Protein AF-A0A1B6JLY7-F1 (afdb_monomer_lite)

Organism: NCBI:txid320908

Structure (mmCIF, N/CA/C/O backbone):
data_AF-A0A1B6JLY7-F1
#
_entry.id   AF-A0A1B6JLY7-F1
#
loop_
_atom_site.group_PDB
_atom_site.id
_atom_site.type_symbol
_atom_site.label_atom_id
_atom_site.label_alt_id
_atom_site.label_comp_id
_atom_site.label_asym_id
_atom_site.label_entity_id
_atom_site.label_seq_id
_atom_site.pdbx_PDB_ins_code
_atom_site.Cartn_x
_atom_site.Cartn_y
_atom_site.Cartn_z
_atom_site.occupancy
_atom_site.B_iso_or_equiv
_atom_site.auth_seq_id
_atom_site.auth_comp_id
_atom_site.auth_asym_id
_atom_site.auth_atom_id
_atom_site.pdbx_PDB_model_num
ATOM 1 N N . ARG A 1 1 ? 7.807 -7.601 -2.272 1.00 52.88 1 ARG A N 1
ATOM 2 C CA . ARG A 1 1 ? 6.478 -7.754 -1.638 1.00 52.88 1 ARG A CA 1
ATOM 3 C C . ARG A 1 1 ? 6.526 -7.001 -0.328 1.00 52.88 1 ARG A C 1
ATOM 5 O O . ARG A 1 1 ? 7.105 -7.507 0.627 1.00 52.88 1 ARG A O 1
ATOM 12 N N . GLU A 1 2 ? 6.032 -5.774 -0.329 1.00 59.47 2 GLU A N 1
ATOM 13 C CA . GLU A 1 2 ? 5.896 -5.014 0.905 1.00 59.47 2 GLU A CA 1
ATOM 14 C C . GLU A 1 2 ? 4.669 -5.547 1.653 1.00 59.47 2 GLU A C 1
ATOM 16 O O . GLU A 1 2 ? 3.636 -5.837 1.045 1.00 59.47 2 GLU A O 1
ATOM 21 N N . GLN A 1 3 ? 4.827 -5.814 2.947 1.00 65.62 3 GLN A N 1
ATOM 22 C CA . GLN A 1 3 ? 3.734 -6.268 3.799 1.00 65.62 3 GLN A CA 1
ATOM 23 C C . GLN A 1 3 ? 3.285 -5.079 4.625 1.00 65.62 3 GLN A C 1
ATOM 25 O O . GLN A 1 3 ? 4.053 -4.591 5.452 1.00 65.62 3 GLN A O 1
ATOM 30 N N . HIS A 1 4 ? 2.043 -4.652 4.435 1.00 74.38 4 HIS A N 1
ATOM 31 C CA . HIS A 1 4 ? 1.462 -3.610 5.264 1.00 74.38 4 HIS A CA 1
ATOM 32 C C . HIS A 1 4 ? 0.568 -4.245 6.318 1.00 74.38 4 HIS A C 1
ATOM 34 O O . HIS A 1 4 ? -0.303 -5.072 6.021 1.00 74.38 4 HIS A O 1
ATOM 40 N N . LYS A 1 5 ? 0.786 -3.859 7.577 1.00 84.38 5 LYS A N 1
ATOM 41 C CA . LYS A 1 5 ? -0.117 -4.242 8.663 1.00 84.38 5 LYS A CA 1
ATOM 42 C C . LYS A 1 5 ? -1.294 -3.286 8.655 1.00 84.38 5 LYS A C 1
ATOM 44 O O . LYS A 1 5 ? -1.144 -2.106 8.981 1.00 84.38 5 LYS A O 1
ATOM 49 N N . LEU A 1 6 ? -2.471 -3.807 8.336 1.00 90.75 6 LEU A N 1
ATOM 50 C CA . LEU A 1 6 ? -3.701 -3.032 8.340 1.00 90.75 6 LEU A CA 1
ATOM 51 C C . LEU A 1 6 ? -4.662 -3.542 9.407 1.00 90.75 6 LEU A C 1
ATOM 53 O O . LEU A 1 6 ? -4.670 -4.721 9.762 1.00 90.75 6 LEU A O 1
ATOM 57 N N . VAL A 1 7 ? -5.462 -2.633 9.945 1.00 93.44 7 VAL A N 1
ATOM 58 C CA . VAL A 1 7 ? -6.618 -2.981 10.769 1.00 93.44 7 VAL A CA 1
ATOM 59 C C . VAL A 1 7 ? -7.867 -2.531 10.029 1.00 93.44 7 VAL A C 1
ATOM 61 O O . VAL A 1 7 ? -7.956 -1.370 9.643 1.00 93.44 7 VAL A O 1
ATOM 64 N N . GLU A 1 8 ? -8.815 -3.433 9.819 1.00 94.69 8 GLU A N 1
ATOM 65 C CA . GLU A 1 8 ? -10.061 -3.173 9.098 1.00 94.69 8 GLU A CA 1
ATOM 66 C C . GLU A 1 8 ? -11.252 -3.655 9.926 1.00 94.69 8 GLU A C 1
ATOM 68 O O . GLU A 1 8 ? -11.221 -4.747 10.491 1.00 94.69 8 GLU A O 1
ATOM 73 N N . GLY A 1 9 ? -12.304 -2.842 10.011 1.00 95.31 9 GLY A N 1
ATOM 74 C CA . GLY A 1 9 ? -13.485 -3.194 10.792 1.00 95.31 9 GLY A CA 1
ATOM 75 C C . GLY A 1 9 ? -14.565 -2.120 10.794 1.00 95.31 9 GLY A C 1
ATOM 76 O O . GLY A 1 9 ? -14.311 -0.956 10.483 1.00 95.31 9 GLY A O 1
ATOM 77 N N . GLU A 1 10 ? -15.771 -2.528 11.178 1.00 95.62 10 GLU A N 1
ATOM 78 C CA . GLU A 1 10 ? -16.870 -1.637 11.545 1.00 95.62 10 GLU A CA 1
ATOM 79 C C . GLU A 1 10 ? -16.625 -1.063 12.943 1.00 95.62 10 GLU A C 1
ATOM 81 O O . GLU A 1 10 ? -16.330 -1.796 13.890 1.00 95.62 10 GLU A O 1
ATOM 86 N N . VAL A 1 11 ? -16.772 0.248 13.087 1.00 96.56 11 VAL A N 1
ATOM 87 C CA . VAL A 1 11 ? -16.592 0.960 14.349 1.00 96.56 11 VAL A CA 1
ATOM 88 C C . VAL A 1 11 ? -17.790 0.731 15.261 1.00 96.56 11 VAL A C 1
ATOM 90 O O . VAL A 1 11 ? -18.913 1.095 14.928 1.00 96.56 11 VAL A O 1
ATOM 93 N N . LEU A 1 12 ? -17.545 0.176 16.447 1.00 95.25 12 LEU A N 1
ATOM 94 C CA . LEU A 1 12 ? -18.568 0.006 17.483 1.00 95.25 12 LEU A CA 1
ATOM 95 C C . LEU A 1 12 ? -18.497 1.075 18.568 1.00 95.25 12 LEU A C 1
ATOM 97 O O . LEU A 1 12 ? -19.519 1.452 19.130 1.00 95.25 12 LEU A O 1
ATOM 101 N N . GLU A 1 13 ? -17.290 1.521 18.905 1.00 96.00 13 GLU A N 1
ATOM 102 C CA . GLU A 1 13 ? -17.068 2.480 19.982 1.00 96.00 13 GLU A CA 1
ATOM 103 C C . GLU A 1 13 ? -15.750 3.218 19.762 1.00 96.00 13 GLU A C 1
ATOM 105 O O . GLU A 1 13 ? -14.735 2.602 19.420 1.00 96.00 13 GLU A O 1
ATOM 110 N N . ILE A 1 14 ? -15.759 4.530 20.005 1.00 95.31 14 ILE A N 1
ATOM 111 C CA . ILE A 1 14 ? -14.573 5.382 19.941 1.00 95.31 14 ILE A CA 1
ATOM 112 C C . ILE A 1 14 ? -14.425 6.112 21.276 1.00 95.31 14 ILE A C 1
ATOM 114 O O . ILE A 1 14 ? -15.299 6.872 21.683 1.00 95.31 14 ILE A O 1
ATOM 118 N N . THR A 1 15 ? -13.288 5.928 21.938 1.00 94.69 15 THR A N 1
ATOM 119 C CA . THR A 1 15 ? -12.897 6.678 23.141 1.00 94.69 15 THR A CA 1
ATOM 120 C C . THR A 1 15 ? -11.586 7.436 22.873 1.00 94.69 15 THR A C 1
ATOM 122 O O . THR A 1 15 ? -10.984 7.261 21.809 1.00 94.69 15 THR A O 1
ATOM 125 N N . PRO A 1 16 ? -11.102 8.294 23.792 1.00 91.31 16 PRO A N 1
ATOM 126 C CA . PRO A 1 16 ? -9.846 9.022 23.585 1.00 91.31 16 PRO A CA 1
ATOM 127 C C . PRO A 1 16 ? -8.609 8.127 23.415 1.00 91.31 16 PRO A C 1
ATOM 129 O O . PRO A 1 16 ? -7.665 8.529 22.743 1.00 91.31 16 PRO A O 1
ATOM 132 N N . THR A 1 17 ? -8.605 6.932 24.013 1.00 93.81 17 THR A N 1
ATOM 133 C CA . THR A 1 17 ? -7.440 6.026 24.030 1.00 93.81 17 THR A CA 1
ATOM 134 C C . THR A 1 17 ? -7.733 4.630 23.494 1.00 93.81 17 THR A C 1
ATOM 136 O O . THR A 1 17 ? -6.814 3.825 23.352 1.00 93.81 17 THR A O 1
ATOM 139 N N . ARG A 1 18 ? -8.995 4.308 23.194 1.00 95.94 18 ARG A N 1
ATOM 140 C CA . ARG A 1 18 ? -9.406 2.991 22.695 1.00 95.94 18 ARG A CA 1
ATOM 141 C C . ARG A 1 18 ? -10.384 3.097 21.541 1.00 95.94 18 ARG A C 1
ATOM 143 O O . ARG A 1 18 ? -11.279 3.940 21.555 1.00 95.94 18 ARG A O 1
ATOM 150 N N . LEU A 1 19 ? -10.234 2.179 20.600 1.00 96.44 19 LEU A N 1
ATOM 151 C CA . LEU A 1 19 ? -11.111 1.981 19.462 1.00 96.44 19 LEU A CA 1
ATOM 152 C C . LEU A 1 19 ? -11.588 0.533 19.455 1.00 96.44 19 LEU A C 1
ATOM 154 O O . LEU A 1 19 ? -10.778 -0.393 19.486 1.00 96.44 19 LEU A O 1
ATOM 158 N N . THR A 1 20 ? -12.897 0.340 19.385 1.00 96.94 20 THR A N 1
ATOM 159 C CA . THR A 1 20 ? -13.499 -0.987 19.309 1.00 96.94 20 THR A CA 1
ATOM 160 C C . THR A 1 20 ? -14.021 -1.217 17.902 1.00 96.94 20 THR A C 1
ATOM 162 O O . THR A 1 20 ? -14.918 -0.504 17.449 1.00 96.94 20 THR A O 1
ATOM 165 N N . LEU A 1 21 ? -13.474 -2.228 17.231 1.00 96.56 21 LEU A N 1
ATOM 166 C CA . LEU A 1 21 ? -13.859 -2.630 15.883 1.00 96.56 21 LEU A CA 1
ATOM 167 C C . LEU A 1 21 ? -14.511 -4.010 15.887 1.00 96.56 21 LEU A C 1
ATOM 169 O O . LEU A 1 21 ? -14.260 -4.834 16.771 1.00 96.56 21 LEU A O 1
ATOM 173 N N . LYS A 1 22 ? -15.347 -4.258 14.886 1.00 94.62 22 LYS A N 1
ATOM 174 C CA . LYS A 1 22 ? -15.996 -5.543 14.640 1.00 94.62 22 LYS A CA 1
ATOM 175 C C . LYS A 1 22 ? -15.825 -5.941 13.177 1.00 94.62 22 LYS A C 1
ATOM 177 O O . LYS A 1 22 ? -15.966 -5.115 12.277 1.00 94.62 22 LYS A O 1
ATOM 182 N N . THR A 1 23 ? -15.583 -7.218 12.961 1.00 94.25 23 THR A N 1
ATOM 183 C CA . THR A 1 23 ? -15.811 -7.922 11.700 1.00 94.25 23 THR A CA 1
ATOM 184 C C . THR A 1 23 ? -17.025 -8.835 11.865 1.00 94.25 23 THR A C 1
ATOM 186 O O . THR A 1 23 ? -17.613 -8.911 12.946 1.00 94.25 23 THR A O 1
ATOM 189 N N . VAL A 1 24 ? -17.415 -9.544 10.808 1.00 91.38 24 VAL A N 1
ATOM 190 C CA . VAL A 1 24 ? -18.461 -10.578 10.892 1.00 91.38 24 VAL A CA 1
ATOM 191 C C . VAL A 1 24 ? -18.121 -11.637 11.953 1.00 91.38 24 VAL A C 1
ATOM 193 O O . VAL A 1 24 ? -19.008 -12.085 12.676 1.00 91.38 24 VAL A O 1
ATOM 196 N N . ASP A 1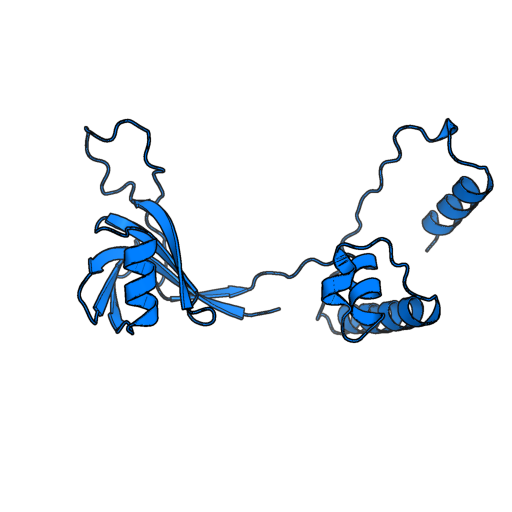 25 ? -16.837 -11.970 12.102 1.00 90.75 25 ASP A N 1
ATOM 197 C CA . ASP A 1 25 ? -16.388 -13.074 12.953 1.00 90.75 25 ASP A CA 1
ATOM 198 C C . ASP A 1 25 ? -15.992 -12.647 14.369 1.00 90.75 25 ASP A C 1
ATOM 200 O O . ASP A 1 25 ? -16.233 -13.378 15.332 1.00 90.75 25 ASP A O 1
ATOM 204 N N . ILE A 1 26 ? -15.349 -11.482 14.520 1.00 93.62 26 ILE A N 1
ATOM 205 C CA . ILE A 1 26 ? -14.730 -11.099 15.790 1.00 93.62 26 ILE A CA 1
ATOM 206 C C . ILE A 1 26 ? -14.858 -9.611 16.104 1.00 93.62 26 ILE A C 1
ATOM 208 O O . ILE A 1 26 ? -14.744 -8.726 15.260 1.00 93.62 26 ILE A O 1
ATOM 212 N N . LYS A 1 27 ? -15.036 -9.332 17.395 1.00 94.31 27 LYS A N 1
ATOM 213 C CA . LYS A 1 27 ? -14.914 -7.997 17.975 1.00 94.31 27 LYS A CA 1
ATOM 214 C C . LYS A 1 27 ? -13.529 -7.837 18.596 1.00 94.31 27 LYS A C 1
ATOM 216 O O . LYS A 1 27 ? -13.103 -8.675 19.388 1.00 94.31 27 LYS A O 1
ATOM 221 N N . SER A 1 28 ? -12.840 -6.749 18.281 1.00 94.62 28 SER A N 1
ATOM 222 C CA . SER A 1 28 ? -11.497 -6.452 18.783 1.00 94.62 28 SER A CA 1
ATOM 223 C C . SER A 1 28 ? -11.420 -5.042 19.361 1.00 94.62 28 SER A C 1
ATOM 225 O O . SER A 1 28 ? -12.012 -4.100 18.839 1.00 94.62 28 SER A O 1
ATOM 227 N N . VAL A 1 29 ? -10.676 -4.899 20.458 1.00 95.75 29 VAL A N 1
ATOM 228 C CA . VAL A 1 29 ? -10.416 -3.612 21.113 1.00 95.75 29 VAL A CA 1
ATOM 229 C C . VAL A 1 29 ? -8.952 -3.257 20.898 1.00 95.75 29 VAL A C 1
ATOM 231 O O . VAL A 1 29 ? -8.066 -4.051 21.207 1.00 95.75 29 VAL A O 1
ATOM 234 N N . PHE A 1 30 ? -8.706 -2.058 20.385 1.00 94.06 30 PHE A N 1
ATOM 235 C CA . PHE A 1 30 ? -7.381 -1.534 20.090 1.00 94.06 30 PHE A CA 1
ATOM 236 C C . PHE A 1 30 ? -7.098 -0.312 20.953 1.00 94.06 30 PHE A C 1
ATOM 238 O O . PHE A 1 30 ? -7.935 0.582 21.064 1.00 94.06 30 PHE A O 1
ATOM 245 N N . GLU A 1 31 ? -5.903 -0.244 21.532 1.00 94.12 31 GLU A N 1
ATOM 246 C CA . GLU A 1 31 ? -5.402 1.000 22.114 1.00 94.12 31 GLU A CA 1
ATOM 247 C C . GLU A 1 31 ? -4.872 1.893 20.990 1.00 94.12 31 GLU A C 1
ATOM 249 O O . GLU A 1 31 ? -4.099 1.447 20.138 1.00 94.12 31 GLU A O 1
ATOM 254 N N . ILE A 1 32 ? -5.326 3.144 20.961 1.00 94.00 32 ILE A N 1
ATOM 255 C CA . ILE A 1 32 ? -4.972 4.113 19.925 1.00 94.00 32 ILE A CA 1
ATOM 256 C C . ILE A 1 32 ? -4.176 5.268 20.528 1.00 94.00 32 ILE A C 1
ATOM 258 O O . ILE A 1 32 ? -4.488 5.782 21.601 1.00 94.00 32 ILE A O 1
ATOM 262 N N . GLY A 1 33 ? -3.127 5.676 19.817 1.00 92.56 33 GLY A N 1
ATOM 263 C CA . GLY A 1 33 ? -2.349 6.864 20.153 1.00 92.56 33 GLY A CA 1
ATOM 264 C C . GLY A 1 33 ? -2.964 8.144 19.585 1.00 92.56 33 GLY A C 1
ATOM 265 O O . GLY A 1 33 ? -3.864 8.109 18.744 1.00 92.56 33 GLY A O 1
ATOM 266 N N . VAL A 1 34 ? -2.400 9.285 19.987 1.00 93.31 34 VAL A N 1
ATOM 267 C CA . VAL A 1 34 ? -2.850 10.631 19.581 1.00 93.31 34 VAL A CA 1
ATOM 268 C C . VAL A 1 34 ? -2.919 10.794 18.057 1.00 93.31 34 VAL A C 1
ATOM 270 O O . VAL A 1 34 ? -3.869 11.383 17.553 1.00 93.31 34 VAL A O 1
ATOM 273 N N . ARG A 1 35 ? -1.960 10.221 17.316 1.00 92.25 35 ARG A N 1
ATOM 274 C CA . ARG A 1 35 ? -1.920 10.295 15.846 1.00 92.25 35 ARG A CA 1
ATOM 275 C C . ARG A 1 35 ? -3.150 9.654 15.195 1.00 92.25 35 ARG A C 1
ATOM 277 O O . ARG A 1 35 ? -3.821 10.296 14.402 1.00 92.25 35 ARG A O 1
ATOM 284 N N . ILE A 1 36 ? -3.477 8.413 15.566 1.00 94.19 36 ILE A N 1
ATOM 285 C CA . ILE A 1 36 ? -4.660 7.718 15.030 1.00 94.19 36 ILE A CA 1
ATOM 286 C C . ILE A 1 36 ? -5.943 8.432 15.453 1.00 94.19 36 ILE A C 1
ATOM 288 O O . ILE A 1 36 ? -6.870 8.535 14.659 1.00 94.19 36 ILE A O 1
ATOM 292 N N . ARG A 1 37 ? -5.988 8.976 16.676 1.00 95.06 37 ARG A N 1
ATOM 293 C CA . ARG A 1 37 ? -7.133 9.769 17.131 1.00 95.06 37 ARG A CA 1
ATOM 294 C C . ARG A 1 37 ? -7.385 10.982 16.232 1.00 95.06 37 ARG A C 1
ATOM 296 O O . ARG A 1 37 ? -8.509 11.166 15.784 1.00 95.06 37 ARG A O 1
ATOM 303 N N . GLN A 1 38 ? -6.345 11.761 15.943 1.00 94.50 38 GLN A N 1
ATOM 304 C CA . GLN A 1 38 ? -6.447 12.930 15.064 1.00 94.50 38 GLN A CA 1
ATOM 305 C C . GLN A 1 38 ? -6.908 12.553 13.652 1.00 94.50 38 GLN A C 1
ATOM 307 O O . GLN A 1 38 ? -7.696 13.277 13.052 1.00 94.50 38 GLN A O 1
ATOM 312 N N . GLU A 1 39 ? -6.463 11.408 13.138 1.00 96.06 39 GLU A N 1
ATOM 313 C CA . GLU A 1 39 ? -6.888 10.912 11.827 1.00 96.06 39 GLU A CA 1
ATOM 314 C C . GLU A 1 39 ? -8.358 10.472 11.815 1.00 96.06 39 GLU A C 1
ATOM 316 O O . GLU A 1 39 ? -9.075 10.795 10.872 1.00 96.06 39 GLU A O 1
ATOM 321 N N . LEU A 1 40 ? -8.845 9.817 12.876 1.00 95.81 40 LEU A N 1
ATOM 322 C CA . LEU A 1 40 ? -10.273 9.496 13.025 1.00 95.81 40 LEU A CA 1
ATOM 323 C C . LEU A 1 40 ? -11.141 10.765 13.030 1.00 95.81 40 LEU A C 1
ATOM 325 O O . LEU A 1 40 ? -12.201 10.789 12.405 1.00 95.81 40 LEU A O 1
ATOM 329 N N . ASP A 1 41 ? -10.674 11.820 13.703 1.00 94.69 41 ASP A N 1
ATOM 330 C CA . ASP A 1 41 ? -11.350 13.121 13.743 1.00 94.69 41 ASP A CA 1
ATOM 331 C C . ASP A 1 41 ? -11.339 13.811 12.371 1.00 94.69 41 ASP A C 1
ATOM 333 O O . ASP A 1 41 ? -12.361 14.346 11.932 1.00 94.69 41 ASP A O 1
ATOM 337 N N . ARG A 1 42 ? -10.204 13.761 11.661 1.00 95.00 42 ARG A N 1
ATOM 338 C CA . ARG A 1 42 ? -10.053 14.326 10.311 1.00 95.00 42 ARG A CA 1
ATOM 339 C C . ARG A 1 42 ? -10.999 13.663 9.311 1.00 95.00 42 ARG A C 1
ATOM 341 O O . ARG A 1 42 ? -11.650 14.359 8.537 1.00 95.00 42 ARG A O 1
ATOM 348 N N . GLU A 1 43 ? -11.093 12.337 9.360 1.00 94.62 43 GLU A N 1
ATOM 349 C CA . GLU A 1 43 ? -11.956 11.528 8.489 1.00 94.62 43 GLU A CA 1
ATOM 350 C C . GLU A 1 43 ? -13.435 11.529 8.925 1.00 94.62 43 GLU A C 1
ATOM 352 O O . GLU A 1 43 ? -14.276 10.943 8.241 1.00 94.62 43 GLU A O 1
ATOM 357 N N . ARG A 1 44 ? -13.775 12.193 10.046 1.00 93.69 44 ARG A N 1
ATOM 358 C CA . ARG A 1 44 ? -15.131 12.235 10.629 1.00 93.69 44 ARG A CA 1
ATOM 359 C C . ARG A 1 44 ? -15.729 10.832 10.769 1.00 93.69 44 ARG A C 1
ATOM 361 O O . ARG A 1 44 ? -16.787 10.521 10.210 1.00 93.69 44 ARG A O 1
ATOM 368 N N . VAL A 1 45 ? -14.984 9.971 11.455 1.00 94.69 45 VAL A N 1
ATOM 369 C CA . VAL A 1 45 ? -15.383 8.587 11.716 1.00 94.69 45 VAL A CA 1
ATOM 370 C C . VAL A 1 45 ? -16.370 8.541 12.873 1.00 94.69 45 VAL A C 1
ATOM 372 O O . VAL A 1 45 ? -16.061 8.993 13.975 1.00 94.69 45 VAL A O 1
ATOM 375 N N . ASP A 1 46 ? -17.518 7.923 12.625 1.00 93.12 46 ASP A N 1
ATOM 376 C CA . ASP A 1 46 ? -18.574 7.687 13.600 1.00 93.12 46 ASP A CA 1
ATOM 377 C C . ASP A 1 46 ? -18.806 6.186 13.823 1.00 93.12 46 ASP A C 1
ATOM 379 O O . ASP A 1 46 ? -18.359 5.320 13.064 1.00 93.12 46 ASP A O 1
ATOM 383 N N . VAL A 1 47 ? -19.544 5.867 14.888 1.00 94.19 47 VAL A N 1
ATOM 384 C CA . VAL A 1 47 ? -20.024 4.503 15.140 1.00 94.19 47 VAL A CA 1
ATOM 385 C C . VAL A 1 47 ? -20.885 4.034 13.961 1.00 94.19 47 VAL A C 1
ATOM 387 O O . VAL A 1 47 ? -21.747 4.764 13.476 1.00 94.19 47 VAL A O 1
ATOM 390 N N . GLY A 1 48 ? -20.642 2.807 13.503 1.00 91.50 48 GLY A N 1
ATOM 391 C CA . GLY A 1 48 ? -21.283 2.207 12.333 1.00 91.50 48 GLY A CA 1
ATOM 392 C C . GLY A 1 48 ? -20.528 2.415 11.017 1.00 91.50 48 GLY A C 1
ATOM 393 O O . GLY A 1 48 ? -20.906 1.818 10.008 1.00 91.50 48 GLY A O 1
ATOM 394 N N . ASP A 1 49 ? -19.456 3.209 10.997 1.00 94.31 49 ASP A N 1
ATOM 395 C CA . ASP A 1 49 ? -18.605 3.344 9.814 1.00 94.31 49 ASP A CA 1
ATOM 396 C C . ASP A 1 49 ? -17.626 2.171 9.694 1.00 94.31 49 ASP A C 1
ATOM 398 O O . ASP A 1 49 ? -17.141 1.641 10.691 1.00 94.31 49 ASP A O 1
ATOM 402 N N . VAL A 1 50 ? -17.302 1.774 8.466 1.00 95.19 50 VAL A N 1
ATOM 403 C CA . VAL A 1 50 ? -16.244 0.801 8.180 1.00 95.19 50 VAL A CA 1
ATOM 404 C C . VAL A 1 50 ? -14.983 1.558 7.792 1.00 95.19 50 VAL A C 1
ATOM 406 O O . VAL A 1 50 ? -14.995 2.398 6.886 1.00 95.19 50 VAL A O 1
ATOM 409 N N . ILE A 1 51 ? -13.885 1.256 8.480 1.00 96.25 51 ILE A N 1
ATOM 410 C CA . ILE A 1 51 ? -12.616 1.968 8.326 1.00 96.25 51 ILE A CA 1
ATOM 411 C C . ILE A 1 51 ? -11.449 1.013 8.088 1.00 96.25 51 ILE A C 1
ATOM 413 O O . ILE A 1 51 ? -11.480 -0.150 8.498 1.00 96.25 51 ILE A O 1
ATOM 417 N N . ARG A 1 52 ? -10.388 1.544 7.474 1.00 94.81 52 ARG A N 1
ATOM 418 C CA . ARG A 1 52 ? -9.056 0.932 7.416 1.00 94.81 52 ARG A CA 1
ATOM 419 C C . ARG A 1 52 ? -8.036 1.813 8.115 1.00 94.81 52 ARG A C 1
ATOM 421 O O . ARG A 1 52 ? -8.025 3.026 7.931 1.00 94.81 52 ARG A O 1
ATOM 428 N N . ILE A 1 53 ? -7.165 1.187 8.894 1.00 94.44 53 ILE A N 1
ATOM 429 C CA . ILE A 1 53 ? -6.059 1.826 9.601 1.00 94.44 53 ILE A CA 1
ATOM 430 C C . ILE A 1 53 ? -4.764 1.212 9.090 1.00 94.44 53 ILE A C 1
ATOM 432 O O . ILE A 1 53 ? -4.505 0.028 9.316 1.00 94.44 53 ILE A O 1
ATOM 436 N N . TYR A 1 54 ? -3.931 2.024 8.450 1.00 90.12 54 TYR A N 1
ATOM 437 C CA . TYR A 1 54 ? -2.605 1.613 8.000 1.00 90.12 54 TYR A CA 1
ATOM 438 C C . TYR A 1 54 ? -1.626 1.821 9.151 1.00 90.12 54 TYR A C 1
ATOM 440 O O . TYR A 1 54 ? -1.237 2.953 9.435 1.00 90.12 54 TYR A O 1
ATOM 448 N N . LYS A 1 55 ? -1.255 0.749 9.865 1.00 84.00 55 LYS A N 1
ATOM 449 C CA . LYS A 1 55 ? -0.488 0.868 11.120 1.00 84.00 55 LYS A CA 1
ATOM 450 C C . LYS A 1 55 ? 0.883 1.498 10.907 1.00 84.00 55 LYS A C 1
ATOM 452 O O . LYS A 1 55 ? 1.304 2.306 11.728 1.00 84.00 55 LYS A O 1
ATOM 457 N N . ASP A 1 56 ? 1.539 1.138 9.809 1.00 83.12 56 ASP A N 1
ATOM 458 C CA . ASP A 1 56 ? 2.898 1.585 9.502 1.00 83.12 56 ASP A CA 1
ATOM 459 C C . ASP A 1 56 ? 2.909 3.064 9.081 1.00 83.12 56 ASP A C 1
ATOM 461 O O . ASP A 1 56 ? 3.742 3.849 9.532 1.00 83.12 56 ASP A O 1
ATOM 465 N N . ALA A 1 57 ? 1.915 3.473 8.289 1.00 82.38 57 ALA A N 1
ATOM 466 C CA . ALA A 1 57 ? 1.789 4.841 7.796 1.00 82.38 57 ALA A CA 1
ATOM 467 C C . ALA A 1 57 ? 1.044 5.777 8.765 1.00 82.38 57 ALA A C 1
ATOM 469 O O . ALA A 1 57 ? 1.164 6.994 8.659 1.00 82.38 57 ALA A O 1
ATOM 470 N N . GLY A 1 58 ? 0.295 5.240 9.730 1.00 85.94 58 GLY A N 1
ATOM 471 C CA . GLY A 1 58 ? -0.394 5.995 10.774 1.00 85.94 58 GLY A CA 1
ATOM 472 C C . GLY A 1 58 ? -1.519 6.903 10.274 1.00 85.94 58 GLY A C 1
ATOM 473 O O . GLY A 1 58 ? -1.753 7.932 10.906 1.00 85.94 58 GLY A O 1
ATOM 474 N N . PHE A 1 59 ? -2.176 6.548 9.165 1.00 89.50 59 PHE A N 1
ATOM 475 C CA . PHE A 1 59 ? -3.369 7.231 8.655 1.00 89.50 59 PHE A CA 1
ATOM 476 C C . PHE A 1 59 ? -4.583 6.298 8.634 1.00 89.50 59 PHE A C 1
ATOM 478 O O . PHE A 1 59 ? -4.453 5.066 8.655 1.00 89.50 59 PHE A O 1
ATOM 485 N N . VAL A 1 60 ? -5.768 6.904 8.617 1.00 95.12 60 VAL A N 1
ATOM 486 C CA . VAL A 1 60 ? -7.060 6.212 8.603 1.00 95.12 60 VAL A CA 1
ATOM 487 C C . VAL A 1 60 ? -7.800 6.559 7.317 1.00 95.12 60 VAL A C 1
ATOM 489 O O . VAL A 1 60 ? -7.688 7.674 6.816 1.00 95.12 60 VAL A O 1
ATOM 492 N N . THR A 1 61 ? -8.558 5.608 6.780 1.00 94.38 61 THR A N 1
ATOM 493 C CA . THR A 1 61 ? -9.447 5.826 5.636 1.00 94.38 61 THR A CA 1
ATOM 494 C C . THR A 1 61 ? -10.837 5.305 5.962 1.00 94.38 61 THR A C 1
ATOM 496 O O . THR A 1 61 ? -10.998 4.138 6.331 1.00 94.38 61 THR A O 1
ATOM 499 N N . LYS A 1 62 ? -11.852 6.157 5.799 1.00 94.75 62 LYS A N 1
ATOM 500 C CA . LYS A 1 62 ? -13.262 5.773 5.913 1.00 94.75 62 LYS A CA 1
ATOM 501 C C . LYS A 1 62 ? -13.747 5.179 4.591 1.00 94.75 62 LYS A C 1
ATOM 503 O O . LYS A 1 62 ? -13.774 5.860 3.570 1.00 94.75 62 LYS A O 1
ATOM 508 N N . LEU A 1 63 ? -14.125 3.901 4.602 1.00 92.81 63 LEU A N 1
ATOM 509 C CA . LEU A 1 63 ? -14.592 3.195 3.404 1.00 92.81 63 LEU A CA 1
ATOM 510 C C . LEU A 1 63 ? -16.068 3.466 3.109 1.00 92.81 63 LEU A C 1
ATOM 512 O O . LEU A 1 63 ? -16.470 3.488 1.946 1.00 92.81 63 LEU A O 1
ATOM 516 N N . GLY A 1 64 ? -16.867 3.652 4.157 1.00 91.06 64 GLY A N 1
ATOM 517 C CA . GLY A 1 64 ? -18.305 3.856 4.050 1.00 91.06 64 GLY A CA 1
ATOM 518 C C . GLY A 1 64 ? -19.029 3.535 5.350 1.00 91.06 64 GLY A C 1
ATOM 519 O O . GLY A 1 64 ? -18.400 3.342 6.390 1.00 91.06 64 GLY A O 1
ATOM 520 N N . ARG A 1 65 ? -20.357 3.468 5.283 1.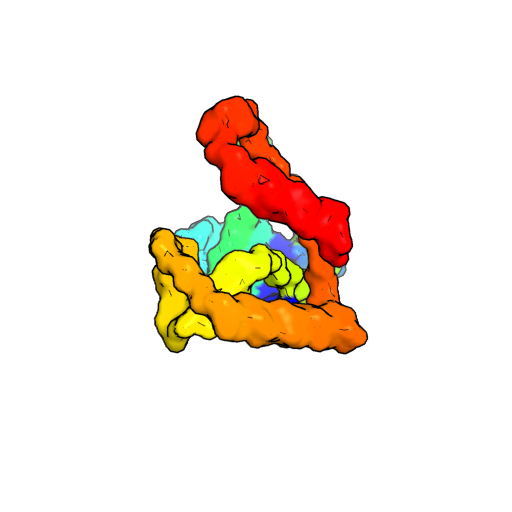00 89.94 65 ARG A N 1
ATOM 521 C CA . ARG A 1 65 ? -21.220 3.048 6.391 1.00 89.94 65 ARG A CA 1
ATOM 522 C C . ARG A 1 65 ? -21.571 1.570 6.259 1.00 89.94 65 ARG A C 1
ATOM 524 O O . ARG A 1 65 ? -21.834 1.101 5.154 1.00 89.94 65 ARG A O 1
ATOM 531 N N . SER A 1 66 ? -21.563 0.848 7.375 1.00 86.31 66 SER A N 1
ATOM 532 C CA . SER A 1 66 ? -21.896 -0.576 7.409 1.00 86.31 66 SER A CA 1
ATOM 533 C C . SER A 1 66 ? -23.319 -0.826 6.910 1.00 86.31 66 SER A C 1
ATOM 535 O O . SER A 1 66 ? -24.268 -0.175 7.359 1.00 86.31 66 SER A O 1
ATOM 537 N N . SER A 1 67 ? -23.481 -1.815 6.029 1.00 78.12 67 SER A N 1
ATOM 538 C CA . SER A 1 67 ? -24.787 -2.283 5.548 1.00 78.12 67 SER A CA 1
ATOM 539 C C . SER A 1 67 ? -25.700 -2.767 6.681 1.00 78.12 67 SER A C 1
ATOM 541 O O . SER A 1 67 ? -26.920 -2.648 6.576 1.00 78.12 67 SER A O 1
ATOM 543 N N . SER A 1 68 ? -25.124 -3.199 7.809 1.00 69.06 68 SER A N 1
ATOM 544 C CA . SER A 1 68 ? -25.854 -3.620 9.014 1.00 69.06 68 SER A CA 1
ATOM 545 C C . SER A 1 68 ? -26.558 -2.473 9.758 1.00 69.06 68 SER A C 1
ATOM 547 O O . SER A 1 68 ? -27.394 -2.727 10.620 1.00 69.06 68 SER A O 1
ATOM 549 N N . GLN A 1 69 ? -26.189 -1.221 9.476 1.00 63.34 69 GLN A N 1
ATOM 550 C CA . GLN A 1 69 ? -26.637 -0.013 10.187 1.00 63.34 69 GLN A CA 1
ATOM 551 C C . GLN A 1 69 ? -27.438 0.930 9.277 1.00 63.34 69 GLN A C 1
ATOM 553 O O . GLN A 1 69 ? -27.613 2.105 9.600 1.00 63.34 69 GLN A O 1
ATOM 558 N N . LYS A 1 70 ? -27.909 0.449 8.118 1.00 59.50 70 LYS A N 1
ATOM 559 C CA . LYS A 1 70 ? -28.685 1.269 7.186 1.00 59.50 70 LYS A CA 1
ATOM 560 C C . LYS A 1 70 ? -30.025 1.655 7.831 1.00 59.50 70 LYS A C 1
ATOM 562 O O . LYS A 1 70 ? -30.930 0.830 7.925 1.00 59.50 70 LYS A O 1
ATOM 567 N N . GLY A 1 71 ? -30.128 2.893 8.311 1.00 55.97 71 GLY A N 1
ATOM 568 C CA . GLY A 1 71 ? -31.405 3.495 8.689 1.00 55.97 71 GLY A CA 1
ATOM 569 C C . GLY A 1 71 ? -32.245 3.785 7.445 1.00 55.97 71 GLY A C 1
ATOM 570 O O . GLY A 1 71 ? -31.696 4.005 6.366 1.00 55.97 71 GLY A O 1
ATOM 571 N N . GLU A 1 72 ? -33.571 3.794 7.590 1.00 53.34 72 GLU A N 1
ATOM 572 C CA . GLU A 1 72 ? -34.509 4.145 6.507 1.00 53.34 72 GLU A CA 1
ATOM 573 C C . GLU A 1 72 ? -34.331 5.597 6.000 1.00 53.34 72 GLU A C 1
ATOM 575 O O . GLU A 1 72 ? -34.786 5.909 4.904 1.00 53.34 72 GLU A O 1
ATOM 580 N N . ASP A 1 73 ? -33.604 6.441 6.745 1.00 51.88 73 ASP A N 1
ATOM 581 C CA . ASP A 1 73 ? -33.387 7.877 6.494 1.00 51.88 73 ASP A CA 1
ATOM 582 C C . ASP A 1 73 ? -32.055 8.225 5.785 1.00 51.88 73 ASP A C 1
ATOM 584 O O . ASP A 1 73 ? -31.633 9.381 5.778 1.00 51.88 73 ASP A O 1
ATOM 588 N N . ASP A 1 74 ? -31.333 7.249 5.224 1.00 57.00 74 ASP A N 1
ATOM 589 C CA . ASP A 1 74 ? -30.093 7.536 4.489 1.00 57.00 74 ASP A CA 1
ATOM 590 C C . ASP A 1 74 ? -30.425 7.948 3.042 1.00 57.00 74 ASP A C 1
ATOM 592 O O . ASP A 1 74 ? -30.734 7.096 2.206 1.00 57.00 74 ASP A O 1
ATOM 596 N N . ASP A 1 75 ? -30.353 9.255 2.750 1.00 59.88 75 ASP A N 1
ATOM 597 C CA . ASP A 1 75 ? -30.688 9.941 1.477 1.00 59.88 75 ASP A CA 1
ATOM 598 C C . ASP A 1 75 ? -29.884 9.466 0.232 1.00 59.88 75 ASP A C 1
ATOM 600 O O . ASP A 1 75 ? -29.818 10.138 -0.798 1.00 59.88 75 ASP A O 1
ATOM 604 N N . GLY A 1 76 ? -29.222 8.306 0.296 1.00 62.69 76 GLY A N 1
ATOM 605 C CA . GLY A 1 76 ? -28.460 7.703 -0.801 1.00 62.69 76 GLY A CA 1
ATOM 606 C C . GLY A 1 76 ? -27.109 8.367 -1.077 1.00 62.69 76 GLY A C 1
ATOM 607 O O . GLY A 1 76 ? -26.402 7.958 -1.996 1.00 62.69 76 GLY A O 1
ATOM 608 N N . LEU A 1 77 ? -26.732 9.372 -0.283 1.00 68.31 77 LEU A N 1
ATOM 609 C CA . LEU A 1 77 ? -25.470 10.105 -0.410 1.00 68.31 77 LEU A CA 1
ATOM 610 C C . LEU A 1 77 ? -24.286 9.377 0.246 1.00 68.31 77 LEU A C 1
ATOM 612 O O . LEU A 1 77 ? -23.136 9.631 -0.116 1.00 68.31 77 LEU A O 1
ATOM 616 N N . VAL A 1 78 ? -24.537 8.479 1.203 1.00 72.38 78 VAL A N 1
ATOM 617 C CA . VAL A 1 78 ? -23.486 7.761 1.932 1.00 72.38 78 VAL A CA 1
ATOM 618 C C . VAL A 1 78 ? -23.180 6.429 1.249 1.00 72.38 78 VAL A C 1
ATOM 620 O O . VAL A 1 78 ? -24.059 5.612 0.981 1.00 72.38 78 VAL A O 1
ATOM 623 N N . ARG A 1 79 ? -21.893 6.184 0.974 1.00 83.06 79 ARG A N 1
ATOM 624 C CA . ARG A 1 79 ? -21.430 4.901 0.435 1.00 83.06 79 ARG A CA 1
ATOM 625 C C . ARG A 1 79 ? -21.658 3.803 1.473 1.00 83.06 79 ARG A C 1
ATOM 627 O O . ARG A 1 79 ? -21.003 3.795 2.514 1.00 83.06 79 ARG A O 1
ATOM 634 N N . VAL A 1 80 ? -22.548 2.866 1.165 1.00 85.31 80 VAL A N 1
ATOM 635 C CA . VAL A 1 80 ? -22.772 1.666 1.977 1.00 85.31 80 VAL A CA 1
ATOM 636 C C . VAL A 1 80 ? -21.740 0.605 1.603 1.00 85.31 80 VAL A C 1
ATOM 638 O O . VAL A 1 80 ? -21.493 0.361 0.421 1.00 85.31 80 VAL A O 1
ATOM 641 N N . VAL A 1 81 ? -21.127 -0.005 2.610 1.00 90.56 81 VAL A N 1
ATOM 642 C CA . VAL A 1 81 ? -20.129 -1.068 2.468 1.00 90.56 81 VAL A CA 1
ATOM 643 C C . VAL A 1 81 ? -20.454 -2.209 3.421 1.00 90.56 81 VAL A C 1
ATOM 645 O O . VAL A 1 81 ? -21.015 -1.993 4.496 1.00 90.56 81 VAL A O 1
ATOM 648 N N . ASP A 1 82 ? -20.104 -3.427 3.028 1.00 89.69 82 ASP A N 1
ATOM 649 C CA . ASP A 1 82 ? -20.330 -4.594 3.870 1.00 89.69 82 ASP A CA 1
ATOM 650 C C . ASP A 1 82 ? -19.375 -4.628 5.061 1.00 89.69 82 ASP A C 1
ATOM 652 O O . ASP A 1 82 ? -18.242 -4.136 5.002 1.00 89.69 82 ASP A O 1
ATOM 656 N N . THR A 1 83 ? -19.849 -5.213 6.163 1.00 90.38 83 THR A N 1
ATOM 657 C CA . THR A 1 83 ? -18.994 -5.483 7.316 1.00 90.38 83 THR A CA 1
ATOM 658 C C . THR A 1 83 ? -17.893 -6.457 6.875 1.00 90.38 83 THR A C 1
ATOM 660 O O . THR A 1 83 ? -18.204 -7.525 6.351 1.00 90.38 83 THR A O 1
ATOM 663 N N . PRO A 1 84 ? -16.610 -6.125 7.083 1.00 90.88 84 PRO A N 1
ATOM 664 C CA . PRO A 1 84 ? -15.505 -6.984 6.677 1.00 90.88 84 PRO A CA 1
ATOM 665 C C . PRO A 1 84 ? -15.536 -8.321 7.426 1.00 90.88 84 PRO A C 1
ATOM 667 O O . PRO A 1 84 ? -15.917 -8.383 8.595 1.00 90.88 84 PRO A O 1
ATOM 670 N N . GLU A 1 85 ? -15.086 -9.379 6.761 1.00 91.06 85 GLU A N 1
ATOM 671 C CA . GLU A 1 85 ? -14.948 -10.726 7.326 1.00 91.06 85 GLU A CA 1
ATOM 672 C C . GLU A 1 85 ? -13.525 -10.971 7.857 1.00 91.06 85 GLU A C 1
ATOM 674 O O . GLU A 1 85 ? -12.573 -10.253 7.512 1.00 91.06 85 GLU A O 1
ATOM 679 N N . GLY A 1 86 ? -13.378 -12.005 8.684 1.00 90.62 86 GLY A N 1
ATOM 680 C CA . GLY A 1 86 ? -12.123 -12.476 9.257 1.00 90.62 86 GLY A CA 1
ATOM 681 C C . GLY A 1 86 ? -11.688 -11.719 10.508 1.00 90.62 86 GLY A C 1
ATOM 682 O O . GLY A 1 86 ? -12.485 -11.108 11.217 1.00 90.62 86 GLY A O 1
ATOM 683 N N . GLU A 1 87 ? -10.391 -11.751 10.802 1.00 91.19 87 GLU A N 1
ATOM 684 C CA . GLU A 1 87 ? -9.812 -10.960 11.888 1.00 91.19 87 GLU A CA 1
ATOM 685 C C . GLU A 1 87 ? -9.752 -9.467 11.531 1.00 91.19 87 GLU A C 1
ATOM 687 O O . GLU A 1 87 ? -9.552 -9.089 10.375 1.00 91.19 87 GLU A O 1
ATOM 692 N N . CYS A 1 88 ? -9.868 -8.601 12.545 1.00 89.25 88 CYS A N 1
ATOM 693 C CA . CYS A 1 88 ? -9.703 -7.156 12.357 1.00 89.25 88 CYS A CA 1
ATOM 694 C C . CYS A 1 88 ? -8.271 -6.796 11.923 1.00 89.25 88 CYS A C 1
ATOM 696 O O . CYS A 1 88 ? -8.073 -5.838 11.184 1.00 89.25 88 CYS A O 1
ATOM 698 N N . LEU A 1 89 ? -7.259 -7.527 12.406 1.00 90.12 89 LEU A N 1
ATOM 699 C CA . LEU A 1 89 ? -5.862 -7.327 12.021 1.00 90.12 89 LEU A CA 1
ATOM 700 C C . LEU A 1 89 ? -5.560 -8.167 10.780 1.00 90.12 89 LEU A C 1
ATOM 702 O O . LEU A 1 89 ? -5.593 -9.391 10.841 1.00 90.12 89 LEU A O 1
ATOM 706 N N . LYS A 1 90 ? -5.206 -7.513 9.677 1.00 85.88 90 LYS A N 1
ATOM 707 C CA . LYS A 1 90 ? -4.859 -8.176 8.421 1.00 85.88 90 LYS A CA 1
ATOM 708 C C . LYS A 1 90 ? -3.438 -7.803 8.008 1.00 85.88 90 LYS A C 1
ATOM 710 O O . LYS A 1 90 ? -2.946 -6.707 8.285 1.00 85.88 90 LYS A O 1
ATOM 715 N N . VAL A 1 91 ? -2.768 -8.739 7.347 1.00 81.38 91 VAL A N 1
ATOM 716 C CA . VAL A 1 91 ? -1.505 -8.481 6.654 1.00 81.38 91 VAL A CA 1
ATOM 717 C C . VAL A 1 91 ? -1.823 -8.500 5.173 1.00 81.38 91 VAL A C 1
ATOM 719 O O . VAL A 1 91 ? -2.091 -9.560 4.610 1.00 81.38 91 VAL A O 1
ATOM 722 N N . GLU A 1 92 ? -1.833 -7.325 4.556 1.00 78.44 92 GLU A N 1
ATOM 723 C CA . GLU A 1 92 ? -2.040 -7.218 3.118 1.00 78.44 92 GLU A CA 1
ATOM 724 C C . GLU A 1 92 ? -0.683 -7.222 2.428 1.00 78.44 92 GLU A C 1
ATOM 726 O O . GLU A 1 92 ? 0.229 -6.466 2.770 1.00 78.44 92 GLU A O 1
ATOM 731 N N . THR A 1 93 ? -0.544 -8.134 1.472 1.00 69.12 93 THR A N 1
ATOM 732 C CA . THR A 1 93 ? 0.588 -8.139 0.555 1.00 69.12 93 THR A CA 1
ATOM 733 C C . THR A 1 93 ? 0.119 -7.465 -0.716 1.00 69.12 93 THR A C 1
ATOM 735 O O . THR A 1 93 ? -0.543 -8.099 -1.536 1.00 69.12 93 THR A O 1
ATOM 738 N N . VAL A 1 94 ? 0.442 -6.184 -0.868 1.00 70.31 94 VAL A N 1
ATOM 739 C CA . VAL A 1 94 ? 0.153 -5.469 -2.110 1.00 70.31 94 VAL A CA 1
ATOM 740 C C . VAL A 1 94 ? 1.266 -5.813 -3.104 1.00 70.31 94 VAL A C 1
ATOM 742 O O . VAL A 1 94 ? 2.445 -5.589 -2.801 1.00 70.31 94 VAL A O 1
ATOM 745 N N . PRO A 1 95 ? 0.955 -6.423 -4.262 1.00 76.69 95 PRO A N 1
ATOM 746 C CA . PRO A 1 95 ? 1.951 -6.596 -5.303 1.00 76.69 95 PRO A CA 1
ATOM 747 C C . PRO A 1 95 ? 2.274 -5.222 -5.892 1.00 76.69 95 PRO A C 1
ATOM 749 O O . PRO A 1 95 ? 1.411 -4.559 -6.461 1.00 76.69 95 PRO A O 1
ATOM 752 N N . THR A 1 96 ? 3.521 -4.786 -5.749 1.00 82.69 96 THR A N 1
ATOM 753 C CA . THR A 1 96 ? 4.020 -3.615 -6.470 1.00 82.69 96 THR A CA 1
ATOM 754 C C . THR A 1 96 ? 4.188 -4.005 -7.933 1.00 82.69 96 THR A C 1
ATOM 756 O O . THR A 1 96 ? 5.009 -4.868 -8.249 1.00 82.69 96 THR A O 1
ATOM 759 N N . VAL A 1 97 ? 3.395 -3.394 -8.809 1.00 86.44 97 VAL A N 1
ATOM 760 C CA . VAL A 1 97 ? 3.509 -3.561 -10.259 1.00 86.44 97 VAL A CA 1
ATOM 761 C C . VAL A 1 97 ? 4.289 -2.369 -10.790 1.00 86.44 97 VAL A C 1
ATOM 763 O O . VAL A 1 97 ? 3.877 -1.234 -10.581 1.00 86.44 97 VAL A O 1
ATOM 766 N N . LEU A 1 98 ? 5.419 -2.644 -11.435 1.00 89.12 98 LEU A N 1
ATOM 767 C CA . LEU A 1 98 ? 6.259 -1.646 -12.089 1.00 89.12 98 LEU A CA 1
ATOM 768 C C . LEU A 1 98 ? 6.540 -2.101 -13.514 1.00 89.12 98 LEU A C 1
ATOM 770 O O . LEU A 1 98 ? 6.754 -3.289 -13.775 1.00 89.12 98 LEU A O 1
ATOM 774 N N . THR A 1 99 ? 6.568 -1.147 -14.428 1.00 89.56 99 THR A N 1
ATOM 775 C CA . THR A 1 99 ? 7.077 -1.335 -15.781 1.00 89.56 99 THR A CA 1
ATOM 776 C C . THR A 1 99 ? 8.608 -1.339 -15.776 1.00 89.56 99 THR A C 1
ATOM 778 O O . THR A 1 99 ? 9.258 -0.823 -14.864 1.00 89.56 99 THR A O 1
ATOM 781 N N . LEU A 1 100 ? 9.214 -1.919 -16.816 1.00 90.25 100 LEU A N 1
ATOM 782 C CA . LEU A 1 100 ? 10.672 -1.876 -16.978 1.00 90.25 100 LEU A CA 1
ATOM 783 C C . LEU A 1 100 ? 11.192 -0.438 -17.133 1.00 90.25 100 LEU A C 1
ATOM 785 O O . LEU A 1 100 ? 12.283 -0.142 -16.665 1.00 90.25 100 LEU A O 1
ATOM 789 N N . ASP A 1 101 ? 10.399 0.453 -17.730 1.00 87.31 101 ASP A N 1
ATOM 790 C CA . ASP A 1 101 ? 10.768 1.859 -17.924 1.00 87.31 101 ASP A CA 1
ATOM 791 C C . ASP A 1 101 ? 10.794 2.648 -16.602 1.00 87.31 101 ASP A C 1
ATOM 793 O O . ASP A 1 101 ? 11.725 3.411 -16.338 1.00 87.31 101 ASP A O 1
ATOM 797 N N . GLU A 1 102 ? 9.837 2.395 -15.705 1.00 86.75 102 GLU A N 1
ATOM 798 C CA . GLU A 1 102 ? 9.861 2.960 -14.350 1.00 86.75 102 GLU A CA 1
ATOM 799 C C . GLU A 1 102 ? 11.081 2.455 -13.567 1.00 86.75 102 GLU A C 1
ATOM 801 O O . GLU A 1 102 ? 11.765 3.238 -12.907 1.00 86.75 102 GLU A O 1
ATOM 806 N N . LEU A 1 103 ? 11.412 1.162 -13.681 1.00 89.38 103 LEU A N 1
ATOM 807 C CA . LEU A 1 103 ? 12.621 0.603 -13.067 1.00 89.38 103 LEU A CA 1
ATOM 808 C C . LEU A 1 103 ? 13.897 1.235 -13.636 1.00 89.38 103 LEU A C 1
ATOM 810 O O . LEU A 1 103 ? 14.809 1.554 -12.871 1.00 89.38 103 LEU A O 1
ATOM 814 N N . ASP A 1 104 ? 13.962 1.436 -14.950 1.00 88.88 104 ASP A N 1
ATOM 815 C CA . ASP A 1 104 ? 15.067 2.120 -15.619 1.00 88.88 104 ASP A CA 1
ATOM 816 C C . ASP A 1 104 ? 15.243 3.552 -15.096 1.00 88.88 104 ASP A C 1
ATOM 818 O O . ASP A 1 104 ? 16.368 3.967 -14.807 1.00 88.88 104 ASP A O 1
ATOM 822 N N . THR A 1 105 ? 14.140 4.282 -14.931 1.00 84.88 105 THR A N 1
ATOM 823 C CA . THR A 1 105 ? 14.122 5.672 -14.455 1.00 84.88 105 THR A CA 1
ATOM 824 C C . THR A 1 105 ? 14.556 5.778 -12.993 1.00 84.88 105 THR A C 1
ATOM 826 O O . THR A 1 105 ? 15.443 6.568 -12.669 1.00 84.88 105 THR A O 1
ATOM 829 N N . ILE A 1 106 ? 14.027 4.915 -12.119 1.00 86.19 106 ILE A N 1
ATOM 830 C CA . ILE A 1 106 ? 14.397 4.874 -10.695 1.00 86.19 106 ILE A CA 1
ATOM 831 C C . ILE A 1 106 ? 15.886 4.542 -10.519 1.00 86.19 106 ILE A C 1
ATOM 833 O O . ILE A 1 106 ? 16.552 5.104 -9.656 1.00 86.19 106 ILE A O 1
ATOM 837 N N . ASN A 1 107 ? 16.438 3.645 -11.344 1.00 85.00 107 ASN A N 1
ATOM 838 C CA . ASN A 1 107 ? 17.846 3.239 -11.254 1.00 85.00 107 ASN A CA 1
ATOM 839 C C . ASN A 1 107 ? 18.805 4.179 -12.009 1.00 85.00 107 ASN A C 1
ATOM 841 O O . ASN A 1 107 ? 20.009 3.916 -12.050 1.00 85.00 107 ASN A O 1
ATOM 845 N N . PHE A 1 108 ? 18.306 5.251 -12.631 1.00 81.94 108 PHE A N 1
ATOM 846 C CA . PHE A 1 108 ? 19.137 6.173 -13.402 1.00 81.94 108 PHE A CA 1
ATOM 847 C C . PHE A 1 108 ? 19.924 7.159 -12.522 1.00 81.94 108 PHE A C 1
ATOM 849 O O . PHE A 1 108 ? 21.065 7.483 -12.855 1.00 81.94 108 PHE A O 1
ATOM 856 N N . THR A 1 109 ? 19.355 7.618 -11.404 1.00 73.56 109 THR A N 1
ATOM 857 C CA . THR A 1 109 ? 19.986 8.572 -10.471 1.00 73.56 109 THR A CA 1
ATOM 858 C C . THR A 1 109 ? 19.435 8.411 -9.048 1.00 73.56 109 THR A C 1
ATOM 860 O O . THR A 1 109 ? 18.382 7.810 -8.864 1.00 73.56 109 THR A O 1
ATOM 863 N N . GLU A 1 110 ? 20.126 8.952 -8.036 1.00 66.75 110 GLU A N 1
ATOM 864 C CA . GLU A 1 110 ? 19.690 8.904 -6.625 1.00 66.75 110 GLU A CA 1
ATOM 865 C C . GLU A 1 110 ? 18.355 9.640 -6.384 1.00 66.75 110 GLU A C 1
ATOM 867 O O . GLU A 1 110 ? 17.603 9.262 -5.493 1.00 66.75 110 GLU A O 1
ATOM 872 N N . GLU A 1 111 ? 18.018 10.623 -7.226 1.00 67.50 111 GLU A N 1
ATOM 873 C CA . GLU A 1 111 ? 16.715 11.317 -7.264 1.00 67.50 111 GLU A CA 1
ATOM 874 C C . GLU A 1 111 ? 15.731 10.670 -8.270 1.00 67.50 111 GLU A C 1
ATOM 876 O O . GLU A 1 111 ? 14.820 11.314 -8.785 1.00 67.50 111 GLU A O 1
ATOM 881 N N . GLY A 1 112 ? 15.929 9.391 -8.613 1.00 64.06 112 GLY A N 1
ATOM 882 C CA . GLY A 1 112 ? 15.219 8.717 -9.707 1.00 64.06 112 GLY A CA 1
ATOM 883 C C . GLY A 1 112 ? 13.700 8.618 -9.531 1.00 64.06 112 GLY A C 1
ATOM 884 O O . GLY A 1 112 ? 12.978 8.590 -10.525 1.00 64.06 112 GLY A O 1
ATOM 885 N N . GLU A 1 113 ? 13.196 8.626 -8.292 1.00 67.00 113 GLU A N 1
ATOM 886 C CA . GLU A 1 113 ? 11.750 8.656 -8.016 1.00 67.00 113 GLU A CA 1
ATOM 887 C C . GLU A 1 113 ? 11.095 9.968 -8.471 1.00 67.00 113 GLU A C 1
ATOM 889 O O . GLU A 1 113 ? 9.977 9.954 -8.986 1.00 67.00 113 GLU A O 1
ATOM 894 N N . GLU A 1 114 ? 11.791 11.102 -8.350 1.00 69.62 114 GLU A N 1
ATOM 895 C CA . GLU A 1 114 ? 11.268 12.408 -8.776 1.00 69.62 114 GLU A CA 1
ATOM 896 C C . GLU A 1 114 ? 11.245 12.544 -10.306 1.00 69.62 114 GLU A C 1
ATOM 898 O O . GLU A 1 114 ? 10.450 13.304 -10.865 1.00 69.62 114 GLU A O 1
ATOM 903 N N . LEU A 1 115 ? 12.076 11.759 -11.000 1.00 69.19 115 LEU A N 1
ATOM 904 C CA . LEU A 1 115 ? 12.165 11.758 -12.458 1.00 69.19 115 LEU A CA 1
ATOM 905 C C . LEU A 1 115 ? 11.079 10.937 -13.152 1.00 69.19 115 LEU A C 1
ATOM 907 O O . LEU A 1 115 ? 10.918 11.108 -14.360 1.00 69.19 115 LEU A O 1
ATOM 911 N N . LEU A 1 116 ? 10.301 10.125 -12.424 1.00 68.00 116 LEU A N 1
ATOM 912 C CA . LEU A 1 116 ? 9.187 9.342 -12.984 1.00 68.00 116 LEU 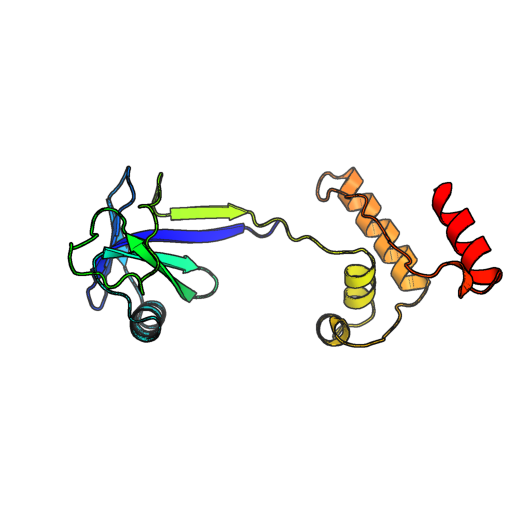A CA 1
ATOM 913 C C . LEU A 1 116 ? 8.164 10.205 -13.742 1.00 68.00 116 LEU A C 1
ATOM 915 O O . LEU A 1 116 ? 7.465 9.714 -14.623 1.00 68.00 116 LEU A O 1
ATOM 919 N N . PHE A 1 117 ? 8.094 11.500 -13.426 1.00 73.00 117 PHE A N 1
ATOM 920 C CA . PHE A 1 117 ? 7.180 12.458 -14.053 1.00 73.00 117 PHE A CA 1
ATOM 921 C C . PHE A 1 117 ? 7.851 13.347 -15.113 1.00 73.00 117 PHE A C 1
ATOM 923 O O . PHE A 1 117 ? 7.256 14.328 -15.561 1.00 73.00 117 PHE A O 1
ATOM 930 N N . THR A 1 118 ? 9.092 13.041 -15.503 1.00 68.12 118 THR A N 1
ATOM 931 C CA . THR A 1 118 ? 9.886 13.825 -16.462 1.00 68.12 118 THR A CA 1
ATOM 932 C C . THR A 1 118 ? 10.253 12.998 -17.693 1.00 68.12 118 THR A C 1
ATOM 934 O O . THR A 1 118 ? 10.414 11.786 -17.606 1.00 68.12 118 THR A O 1
ATOM 937 N N . GLU A 1 119 ? 10.448 13.643 -18.848 1.00 65.62 119 GLU A N 1
ATOM 938 C CA . GLU A 1 119 ? 10.876 12.982 -20.097 1.00 65.62 119 GLU A CA 1
ATOM 939 C C . GLU A 1 119 ? 12.387 12.666 -20.104 1.00 65.62 119 GLU A C 1
ATOM 941 O O . GLU A 1 119 ? 13.128 13.042 -21.017 1.00 65.62 119 GLU A O 1
ATOM 946 N N . THR A 1 120 ? 12.872 12.001 -19.057 1.00 71.94 120 THR A N 1
ATOM 947 C CA . THR A 1 120 ? 14.276 11.600 -18.945 1.00 71.94 120 THR A CA 1
ATOM 948 C C . THR A 1 120 ? 14.439 10.152 -19.385 1.00 71.94 120 THR A C 1
ATOM 950 O O . THR A 1 120 ? 13.798 9.254 -18.855 1.00 71.94 120 THR A O 1
ATOM 953 N N . TYR A 1 121 ? 15.342 9.899 -20.333 1.00 73.62 121 TYR A N 1
ATOM 954 C CA . TYR A 1 121 ? 15.612 8.545 -20.817 1.00 73.62 121 TYR A CA 1
ATOM 955 C C . TYR A 1 121 ? 16.841 7.950 -20.129 1.00 73.62 121 TYR A C 1
ATOM 957 O O . TYR A 1 121 ? 17.941 8.502 -20.217 1.00 73.62 121 TYR A O 1
ATOM 965 N N . ALA A 1 122 ? 16.678 6.780 -19.508 1.00 78.44 122 ALA A N 1
ATOM 966 C CA . ALA A 1 122 ? 17.791 6.047 -18.916 1.00 78.44 122 ALA A CA 1
ATOM 967 C C . ALA A 1 122 ? 18.853 5.648 -19.960 1.00 78.44 122 ALA A C 1
ATOM 969 O O . ALA A 1 122 ? 18.559 5.352 -21.125 1.00 78.44 122 ALA A O 1
ATOM 970 N N . THR A 1 123 ? 20.119 5.594 -19.537 1.00 84.31 123 THR A N 1
ATOM 971 C CA . THR A 1 123 ? 21.215 5.170 -20.423 1.00 84.31 123 THR A CA 1
ATOM 972 C C . THR A 1 123 ? 21.150 3.676 -20.735 1.00 84.31 123 THR A C 1
ATOM 974 O O . THR A 1 123 ? 20.700 2.873 -19.921 1.00 84.31 123 THR A O 1
ATOM 977 N N . LYS A 1 124 ? 21.720 3.263 -21.879 1.00 84.44 124 LYS A N 1
ATOM 978 C CA . LYS A 1 124 ? 21.850 1.838 -22.247 1.00 84.44 124 LYS A CA 1
ATOM 979 C C . LYS A 1 124 ? 22.517 0.982 -21.161 1.00 84.44 124 LYS A C 1
ATOM 981 O O . LYS A 1 124 ? 22.206 -0.198 -21.054 1.00 84.44 124 LYS A O 1
ATOM 986 N N . ASN A 1 125 ? 23.441 1.558 -20.387 1.00 87.75 125 ASN A N 1
ATOM 987 C CA . ASN A 1 125 ? 24.123 0.841 -19.313 1.00 87.75 125 ASN A CA 1
ATOM 988 C C . ASN A 1 125 ? 23.175 0.551 -18.140 1.00 87.75 125 ASN A C 1
ATOM 990 O O . ASN A 1 125 ? 23.139 -0.583 -17.670 1.00 87.75 125 ASN A O 1
ATOM 994 N N . THR A 1 126 ? 22.372 1.544 -17.736 1.00 87.50 126 THR A N 1
ATOM 995 C CA . THR A 1 126 ? 21.324 1.389 -16.715 1.00 87.50 126 THR A CA 1
ATOM 996 C C . THR A 1 126 ? 20.320 0.318 -17.134 1.00 87.50 126 THR A C 1
ATOM 998 O O . THR A 1 126 ? 20.106 -0.621 -16.375 1.00 87.50 126 THR A O 1
ATOM 1001 N N . ARG A 1 127 ? 19.817 0.372 -18.379 1.00 88.94 127 ARG A N 1
ATOM 1002 C CA . ARG A 1 127 ? 18.869 -0.632 -18.901 1.00 88.94 127 ARG A CA 1
ATOM 1003 C C . ARG A 1 127 ? 19.421 -2.056 -18.820 1.00 88.94 127 ARG A C 1
ATOM 1005 O O . ARG A 1 127 ? 18.799 -2.947 -18.258 1.00 88.94 127 ARG A O 1
ATOM 1012 N N . ALA A 1 128 ? 20.659 -2.261 -19.277 1.00 90.19 128 ALA A N 1
ATOM 1013 C CA . ALA A 1 128 ? 21.305 -3.574 -19.222 1.00 90.19 128 ALA A CA 1
ATOM 1014 C C . ALA A 1 128 ? 21.587 -4.062 -17.786 1.00 90.19 128 ALA A C 1
ATOM 1016 O O . ALA A 1 128 ? 21.743 -5.262 -17.543 1.00 90.19 128 ALA A O 1
ATOM 1017 N N . GLU A 1 129 ? 21.748 -3.158 -16.821 1.00 91.69 129 GLU A N 1
ATOM 1018 C CA . GLU A 1 129 ? 21.848 -3.513 -15.405 1.00 91.69 129 GLU A CA 1
ATOM 1019 C C . GLU A 1 129 ? 20.486 -3.913 -14.826 1.00 91.69 129 GLU A C 1
ATOM 1021 O O . GLU A 1 129 ? 20.396 -4.951 -14.164 1.00 91.69 129 GLU A O 1
ATOM 1026 N N . VAL A 1 130 ? 19.437 -3.140 -15.118 1.00 92.25 130 VAL A N 1
ATOM 1027 C CA . VAL A 1 130 ? 18.054 -3.429 -14.718 1.00 92.25 130 VAL A CA 1
ATOM 1028 C C . VAL A 1 130 ? 17.605 -4.772 -15.287 1.00 92.25 130 VAL A C 1
ATOM 1030 O O . VAL A 1 130 ? 17.178 -5.628 -14.515 1.00 92.25 130 VAL A O 1
ATOM 1033 N N . ASP A 1 131 ? 17.832 -5.033 -16.576 1.00 93.00 131 ASP A N 1
ATOM 1034 C CA . ASP A 1 131 ? 17.529 -6.318 -17.221 1.00 93.00 131 ASP A CA 1
ATOM 1035 C C . ASP A 1 131 ? 18.163 -7.502 -16.473 1.00 93.00 131 ASP A C 1
ATOM 1037 O O . ASP A 1 131 ? 17.519 -8.523 -16.214 1.00 93.00 131 ASP A O 1
ATOM 1041 N N . ARG A 1 132 ? 19.433 -7.367 -16.062 1.00 93.69 132 ARG A N 1
ATOM 1042 C CA . ARG A 1 132 ? 20.149 -8.404 -15.299 1.00 93.69 132 ARG A CA 1
ATOM 1043 C C . ARG A 1 132 ? 19.551 -8.614 -13.908 1.00 93.69 132 ARG A C 1
ATOM 1045 O O . ARG A 1 132 ? 19.430 -9.764 -13.467 1.00 93.69 132 ARG A O 1
ATOM 1052 N N . LYS A 1 133 ? 19.179 -7.534 -13.214 1.00 93.38 133 LYS A N 1
ATOM 1053 C CA . LYS A 1 133 ? 18.532 -7.598 -11.893 1.00 93.38 133 LYS A CA 1
ATOM 1054 C C . LYS A 1 133 ? 17.156 -8.251 -11.991 1.00 93.38 133 LYS A C 1
ATOM 1056 O O . LYS A 1 133 ? 16.908 -9.221 -11.279 1.00 93.38 133 LYS A O 1
ATOM 1061 N N . VAL A 1 134 ? 16.314 -7.798 -12.920 1.00 93.38 134 VAL A N 1
ATOM 1062 C CA . VAL A 1 134 ? 14.969 -8.342 -13.160 1.00 93.38 134 VAL A CA 1
ATOM 1063 C C . VAL A 1 134 ? 15.044 -9.824 -13.518 1.00 93.38 134 VAL A C 1
ATOM 1065 O O . VAL A 1 134 ? 14.350 -10.638 -12.914 1.00 93.38 134 VAL A O 1
ATOM 1068 N N . TYR A 1 135 ? 15.950 -10.212 -14.417 1.00 93.81 135 TYR A N 1
ATOM 1069 C CA . TYR A 1 135 ? 16.154 -11.617 -14.767 1.00 93.81 135 TYR A CA 1
ATOM 1070 C C . TYR A 1 135 ? 16.546 -12.480 -13.558 1.00 93.81 135 TYR A C 1
ATOM 1072 O O . TYR A 1 135 ? 16.065 -13.605 -13.403 1.00 93.81 135 TYR A O 1
ATOM 1080 N N . THR A 1 136 ? 17.393 -11.948 -12.674 1.00 94.38 136 THR A N 1
ATOM 1081 C CA . THR A 1 136 ? 17.773 -12.621 -11.425 1.00 94.38 136 THR A CA 1
ATOM 1082 C C . THR A 1 136 ? 16.576 -12.746 -10.483 1.00 94.38 136 THR A C 1
ATOM 1084 O O . THR A 1 136 ? 16.322 -13.832 -9.969 1.00 94.38 136 THR A O 1
ATOM 1087 N N . TRP A 1 137 ? 15.787 -11.682 -10.307 1.00 93.06 137 TRP A N 1
ATOM 1088 C CA . TRP A 1 137 ? 14.585 -11.706 -9.470 1.00 93.06 137 TRP A CA 1
ATOM 1089 C C . TRP A 1 137 ? 13.534 -12.696 -9.968 1.00 93.06 137 TRP A C 1
ATOM 1091 O O . TRP A 1 137 ? 12.932 -13.389 -9.150 1.00 93.06 137 TRP A O 1
ATOM 1101 N N . ILE A 1 138 ? 13.357 -12.817 -11.284 1.00 93.00 138 ILE A N 1
ATOM 1102 C CA . ILE A 1 138 ? 12.468 -13.817 -11.886 1.00 93.00 138 ILE A CA 1
ATOM 1103 C C . ILE A 1 138 ? 12.993 -15.231 -11.608 1.00 93.00 138 ILE A C 1
ATOM 1105 O O . ILE A 1 138 ? 12.242 -16.090 -11.151 1.00 93.00 138 ILE A O 1
ATOM 1109 N N . LYS A 1 139 ? 14.296 -15.481 -11.813 1.00 93.50 139 LYS A N 1
ATOM 1110 C CA . LYS A 1 139 ? 14.913 -16.792 -11.530 1.00 93.50 139 LYS A CA 1
ATOM 1111 C C . LYS A 1 139 ? 14.810 -17.214 -10.070 1.00 93.50 139 LYS A C 1
ATOM 1113 O O . LYS A 1 139 ? 14.648 -18.396 -9.788 1.00 93.50 139 LYS A O 1
ATOM 1118 N N . GLU A 1 140 ? 14.931 -16.261 -9.156 1.00 93.44 140 GLU A N 1
ATOM 1119 C CA . GLU A 1 140 ? 14.816 -16.488 -7.715 1.00 93.44 140 GLU A CA 1
ATOM 1120 C C . GLU A 1 140 ? 13.356 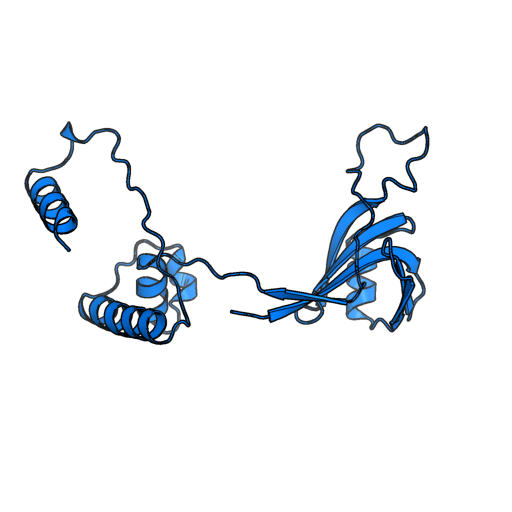-16.559 -7.231 1.00 93.44 140 GLU A C 1
ATOM 1122 O O . GLU A 1 140 ? 13.125 -16.770 -6.041 1.00 93.44 140 GLU A O 1
ATOM 1127 N N . GLY A 1 141 ? 12.366 -16.370 -8.115 1.00 88.38 141 GLY A N 1
ATOM 1128 C CA . GLY A 1 141 ? 10.941 -16.365 -7.764 1.00 88.38 141 GLY A CA 1
ATOM 1129 C C . GLY A 1 141 ? 10.505 -15.149 -6.938 1.00 88.38 141 GLY A C 1
ATOM 1130 O O . GLY A 1 141 ? 9.479 -15.192 -6.261 1.00 88.38 141 GLY A O 1
ATOM 1131 N N . LYS A 1 142 ? 11.291 -14.065 -6.952 1.00 86.44 142 LYS A N 1
ATOM 1132 C CA . LYS A 1 142 ? 11.003 -12.811 -6.233 1.00 86.44 142 LYS A CA 1
ATOM 1133 C C . LYS A 1 142 ? 10.098 -11.866 -7.023 1.00 86.44 142 LYS A C 1
ATOM 1135 O O . LYS A 1 142 ? 9.450 -11.018 -6.410 1.00 86.44 142 LYS A O 1
ATOM 1140 N N . ALA A 1 143 ? 10.069 -12.007 -8.346 1.00 89.44 143 ALA A N 1
ATOM 1141 C CA . ALA A 1 143 ? 9.256 -11.212 -9.256 1.00 89.44 143 ALA A CA 1
ATOM 1142 C C . ALA A 1 143 ? 8.640 -12.097 -10.346 1.00 89.44 143 ALA A C 1
ATOM 1144 O O . ALA A 1 143 ? 9.210 -13.119 -10.727 1.00 89.44 143 ALA A O 1
ATOM 1145 N N . GLU A 1 144 ? 7.497 -11.664 -10.859 1.00 89.06 144 GLU A N 1
ATOM 1146 C CA . GLU A 1 144 ? 6.841 -12.222 -12.040 1.00 89.06 144 GLU A CA 1
ATOM 1147 C C . GLU A 1 144 ? 6.822 -11.134 -13.121 1.00 89.06 144 GLU A C 1
ATOM 1149 O O . GLU A 1 144 ? 6.860 -9.945 -12.804 1.00 89.06 144 GLU A O 1
ATOM 1154 N N . CYS A 1 145 ? 6.843 -11.532 -14.392 1.00 88.69 145 CYS A N 1
ATOM 1155 C CA . CYS A 1 145 ? 6.860 -10.602 -15.518 1.00 88.69 145 CYS A CA 1
ATOM 1156 C C . CYS A 1 145 ? 5.605 -10.803 -16.362 1.00 88.69 145 CYS A C 1
ATOM 1158 O O . CYS A 1 145 ? 5.442 -11.852 -16.994 1.00 88.69 145 CYS A O 1
ATOM 1160 N N . ASP A 1 146 ? 4.752 -9.783 -16.382 1.00 87.94 146 ASP A N 1
ATOM 1161 C CA . ASP A 1 146 ? 3.544 -9.754 -17.194 1.00 87.94 146 ASP A CA 1
ATOM 1162 C C . ASP A 1 146 ? 3.831 -9.145 -18.568 1.00 87.94 146 ASP A C 1
ATOM 1164 O O . ASP A 1 146 ? 4.468 -8.098 -18.704 1.00 87.94 146 ASP A O 1
ATOM 1168 N N . LYS A 1 147 ? 3.334 -9.799 -19.622 1.00 85.62 147 LYS A N 1
ATOM 1169 C CA . LYS A 1 147 ? 3.441 -9.280 -20.989 1.00 85.62 147 LYS A CA 1
ATOM 1170 C C . LYS A 1 147 ? 2.306 -8.294 -21.248 1.00 85.62 147 LYS A C 1
ATOM 1172 O O . LYS A 1 147 ? 1.154 -8.699 -21.386 1.00 85.62 147 LYS A O 1
ATOM 1177 N N . GLY A 1 148 ? 2.648 -7.012 -21.332 1.00 85.12 148 GLY A N 1
ATOM 1178 C CA . GLY A 1 148 ? 1.716 -5.952 -21.713 1.00 85.12 148 GLY A CA 1
ATOM 1179 C C . GLY A 1 148 ? 1.388 -5.930 -23.210 1.00 85.12 148 GLY A C 1
ATOM 1180 O O . GLY A 1 148 ? 1.926 -6.699 -24.011 1.00 85.12 148 GLY A O 1
ATOM 1181 N N . VAL A 1 149 ? 0.512 -5.000 -23.591 1.00 86.69 149 VAL A N 1
ATOM 1182 C CA . VAL A 1 149 ? 0.145 -4.723 -24.985 1.00 86.69 149 VAL A CA 1
ATOM 1183 C C . VAL A 1 149 ? 0.411 -3.252 -25.272 1.00 86.69 149 VAL A C 1
ATOM 1185 O O . VAL A 1 149 ? -0.067 -2.385 -24.547 1.00 86.69 149 VAL A O 1
ATOM 1188 N N . VAL A 1 150 ? 1.148 -2.974 -26.346 1.00 84.56 150 VAL A N 1
ATOM 1189 C CA . VAL A 1 150 ? 1.326 -1.618 -26.877 1.00 84.56 150 VAL A CA 1
ATOM 1190 C C . VAL A 1 150 ? 0.424 -1.465 -28.095 1.00 84.56 150 VAL A C 1
ATOM 1192 O O . VAL A 1 150 ? 0.506 -2.261 -29.032 1.00 84.56 150 VAL A O 1
ATOM 1195 N N . VAL A 1 151 ? -0.439 -0.450 -28.077 1.00 87.00 151 VAL A N 1
ATOM 1196 C CA . VAL A 1 151 ? -1.325 -0.100 -29.193 1.00 87.00 151 VAL A CA 1
ATOM 1197 C C . VAL A 1 151 ? -0.813 1.184 -29.833 1.00 87.00 151 VAL A C 1
ATOM 1199 O O . VAL A 1 151 ? -0.573 2.168 -29.142 1.00 87.00 151 VAL A O 1
ATOM 1202 N N . ILE A 1 152 ? -0.649 1.164 -31.154 1.00 87.69 152 ILE A N 1
ATOM 1203 C CA . ILE A 1 152 ? -0.266 2.331 -31.950 1.00 87.69 152 ILE A CA 1
ATOM 1204 C C . ILE A 1 152 ? -1.437 2.631 -32.879 1.00 87.69 152 ILE A C 1
ATOM 1206 O O . ILE A 1 152 ? -1.742 1.822 -33.754 1.00 87.69 152 ILE A O 1
ATOM 1210 N N . GLU A 1 153 ? -2.111 3.757 -32.657 1.00 88.19 153 GLU A N 1
ATOM 1211 C CA . GLU A 1 153 ? -3.356 4.087 -33.362 1.00 88.19 153 GLU A CA 1
ATOM 1212 C C . GLU A 1 153 ? -3.135 4.382 -34.850 1.00 88.19 153 GLU A C 1
ATOM 1214 O O . GLU A 1 153 ? -3.895 3.901 -35.689 1.00 88.19 153 GLU A O 1
ATOM 1219 N N . ASP A 1 154 ? -2.069 5.109 -35.191 1.00 87.50 154 ASP A N 1
ATOM 1220 C CA . ASP A 1 154 ? -1.730 5.446 -36.574 1.00 87.50 154 ASP A CA 1
ATOM 1221 C C . ASP A 1 154 ? -0.322 4.965 -36.933 1.00 87.50 154 ASP A C 1
ATOM 1223 O O . ASP A 1 154 ? 0.667 5.701 -36.907 1.00 87.50 154 ASP A O 1
ATOM 1227 N N . ALA A 1 155 ? -0.233 3.682 -37.278 1.00 83.75 155 ALA A N 1
ATOM 1228 C CA . ALA A 1 155 ? 1.022 3.082 -37.705 1.00 83.75 155 ALA A CA 1
ATOM 1229 C C . ALA A 1 155 ? 1.547 3.682 -39.024 1.00 83.75 155 ALA A C 1
ATOM 1231 O O . ALA A 1 155 ? 2.746 3.607 -39.272 1.00 83.75 155 ALA A O 1
ATOM 1232 N N . ALA A 1 156 ? 0.702 4.298 -39.863 1.00 84.88 156 ALA A N 1
ATOM 1233 C CA . ALA A 1 156 ? 1.144 4.886 -41.131 1.00 84.88 156 ALA A CA 1
ATOM 1234 C C . ALA A 1 156 ? 2.022 6.132 -40.924 1.00 84.88 156 ALA A C 1
ATOM 1236 O O . ALA A 1 156 ? 2.829 6.465 -41.790 1.00 84.88 156 ALA A O 1
ATOM 1237 N N . CYS A 1 157 ? 1.897 6.787 -39.768 1.00 86.50 157 CYS A N 1
ATOM 1238 C CA . CYS A 1 157 ? 2.732 7.919 -39.380 1.00 86.50 157 CYS A CA 1
ATOM 1239 C C . CYS A 1 157 ? 4.105 7.515 -38.810 1.00 86.50 157 CYS A C 1
ATOM 1241 O O . CYS A 1 157 ? 4.929 8.391 -38.537 1.00 86.50 157 CYS A O 1
ATOM 1243 N N . LEU A 1 158 ? 4.384 6.219 -38.618 1.00 85.81 158 LEU A N 1
ATOM 1244 C CA . LEU A 1 158 ? 5.683 5.776 -38.116 1.00 85.81 158 LEU A CA 1
ATOM 1245 C C . LEU A 1 158 ? 6.748 5.796 -39.223 1.00 85.81 158 LEU A C 1
ATOM 1247 O O . LEU A 1 158 ? 6.524 5.246 -40.302 1.00 85.81 158 LEU A O 1
ATOM 1251 N N . PRO A 1 159 ? 7.947 6.342 -38.956 1.00 88.69 159 PRO A N 1
ATOM 1252 C CA . PRO A 1 159 ? 9.063 6.233 -39.886 1.00 88.69 159 PRO A CA 1
ATOM 1253 C C . PRO A 1 159 ? 9.529 4.774 -40.020 1.00 88.69 159 PRO A C 1
ATOM 1255 O O . PRO A 1 159 ? 9.480 4.008 -39.055 1.00 88.69 159 PRO A O 1
ATOM 1258 N N . ASP A 1 160 ? 10.076 4.410 -41.185 1.00 85.75 160 ASP A N 1
ATOM 1259 C CA . ASP A 1 160 ? 10.549 3.044 -41.483 1.00 85.75 160 ASP A CA 1
ATOM 1260 C C . ASP A 1 160 ? 11.501 2.488 -40.408 1.00 85.75 160 ASP A C 1
ATOM 1262 O O . ASP A 1 160 ? 11.428 1.318 -40.033 1.00 85.75 160 ASP A O 1
ATOM 1266 N N . ALA A 1 161 ? 12.357 3.342 -39.837 1.00 84.75 161 ALA A N 1
ATOM 1267 C CA . ALA A 1 161 ? 13.274 2.962 -38.763 1.00 84.75 161 ALA A CA 1
ATOM 1268 C C . ALA A 1 161 ? 12.554 2.500 -37.479 1.00 84.75 161 ALA A C 1
ATOM 1270 O O . ALA A 1 161 ? 13.038 1.597 -36.793 1.00 84.75 161 ALA A O 1
ATOM 1271 N N . ALA A 1 162 ? 11.400 3.089 -37.153 1.00 82.12 162 ALA A N 1
ATOM 1272 C CA . ALA A 1 162 ? 10.586 2.672 -36.012 1.00 82.12 162 ALA A CA 1
ATOM 1273 C C . ALA A 1 162 ? 9.894 1.329 -36.291 1.00 82.12 162 ALA A C 1
ATOM 1275 O O . ALA A 1 162 ? 9.850 0.466 -35.416 1.00 82.12 162 ALA A O 1
ATOM 1276 N N . PHE A 1 163 ? 9.433 1.107 -37.526 1.00 80.00 163 PHE A N 1
ATOM 1277 C CA . PHE A 1 163 ? 8.887 -0.188 -37.940 1.00 80.00 163 PHE A CA 1
ATOM 1278 C C . PHE A 1 163 ? 9.913 -1.320 -37.851 1.00 80.00 163 PHE A C 1
ATOM 1280 O O . PHE A 1 163 ? 9.596 -2.394 -37.338 1.00 80.00 163 PHE A O 1
ATOM 1287 N N . GLU A 1 164 ? 11.143 -1.089 -38.308 1.00 81.06 164 GLU A N 1
ATOM 1288 C CA . GLU A 1 164 ? 12.221 -2.077 -38.197 1.00 81.06 164 GLU A CA 1
ATOM 1289 C C . GLU A 1 164 ? 12.586 -2.360 -36.733 1.00 81.06 164 GLU A C 1
ATOM 1291 O O . GLU A 1 164 ? 12.772 -3.515 -36.351 1.00 81.06 164 GLU A O 1
ATOM 1296 N N . MET A 1 165 ? 12.578 -1.338 -35.870 1.00 80.56 165 MET A N 1
ATOM 1297 C CA . MET A 1 165 ? 12.765 -1.528 -34.429 1.00 80.56 165 MET A CA 1
ATOM 1298 C C . MET A 1 165 ? 11.675 -2.427 -33.821 1.00 80.56 165 MET A C 1
ATOM 1300 O O . MET A 1 165 ? 11.995 -3.375 -33.103 1.00 80.56 165 MET A O 1
ATOM 1304 N N . LEU A 1 166 ? 10.399 -2.188 -34.144 1.00 81.06 166 LEU A N 1
ATOM 1305 C CA . LEU A 1 166 ? 9.272 -3.000 -33.660 1.00 81.06 166 LEU A CA 1
ATOM 1306 C C . LEU A 1 166 ? 9.352 -4.463 -34.125 1.00 81.06 166 LEU A C 1
ATOM 1308 O O . LEU A 1 166 ? 8.944 -5.370 -33.397 1.00 81.06 166 LEU A O 1
ATOM 1312 N N . ARG A 1 167 ? 9.904 -4.723 -35.316 1.00 75.19 167 ARG A N 1
ATOM 1313 C CA . ARG A 1 167 ? 10.118 -6.092 -35.815 1.00 75.19 167 ARG A CA 1
ATOM 1314 C C . ARG A 1 167 ? 11.128 -6.862 -34.968 1.00 75.19 167 ARG A C 1
ATOM 1316 O O . ARG A 1 167 ? 10.891 -8.037 -34.683 1.00 75.19 167 ARG A O 1
ATOM 1323 N N . CYS A 1 168 ? 12.193 -6.202 -34.516 1.00 69.19 168 CYS A N 1
ATOM 1324 C CA . CYS A 1 168 ? 13.207 -6.806 -33.649 1.00 69.19 168 CYS A CA 1
ATOM 1325 C C . CYS A 1 168 ? 12.641 -7.242 -32.286 1.00 69.19 168 CYS A C 1
ATOM 1327 O O . CYS A 1 168 ? 13.073 -8.260 -31.753 1.00 69.19 168 CY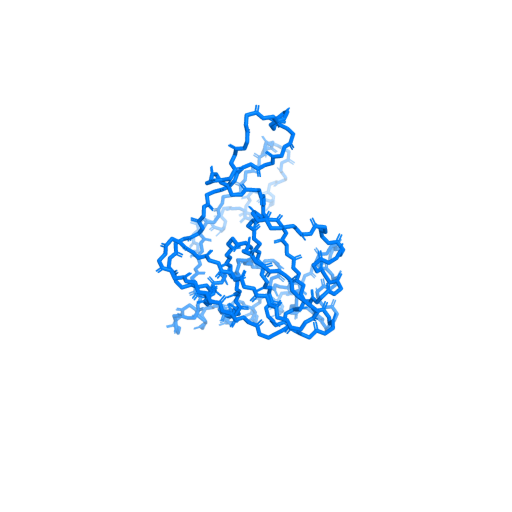S A O 1
ATOM 1329 N N . PHE A 1 169 ? 11.631 -6.543 -31.753 1.00 63.06 169 PHE A N 1
ATOM 1330 C CA . PHE A 1 169 ? 10.988 -6.907 -30.481 1.00 63.06 169 PHE A CA 1
ATOM 1331 C C . PHE A 1 169 ? 10.169 -8.205 -30.540 1.00 63.06 169 PHE A C 1
ATOM 1333 O O . PHE A 1 169 ? 9.949 -8.837 -29.514 1.00 63.06 169 PHE A O 1
ATOM 1340 N N . LYS A 1 170 ? 9.718 -8.645 -31.723 1.00 50.50 170 LYS A N 1
ATOM 1341 C CA . LYS A 1 170 ? 8.842 -9.825 -31.855 1.00 50.50 170 LYS A CA 1
ATOM 1342 C C . LYS A 1 170 ? 9.565 -11.174 -31.694 1.00 50.50 170 LYS A C 1
ATOM 1344 O O . LYS A 1 170 ? 8.897 -12.203 -31.736 1.00 50.50 170 LYS A O 1
ATOM 1349 N N . HIS A 1 171 ? 10.899 -11.176 -31.613 1.00 40.84 171 HIS A N 1
ATOM 1350 C CA . HIS A 1 171 ? 11.750 -12.378 -31.662 1.00 40.84 171 HIS A CA 1
ATOM 1351 C C . HIS A 1 171 ? 12.677 -12.547 -30.437 1.00 40.84 171 HIS A C 1
ATOM 1353 O O . HIS A 1 171 ? 13.555 -13.410 -30.471 1.00 40.84 171 HIS A O 1
ATOM 1359 N N . GLY A 1 172 ? 12.498 -11.749 -29.377 1.00 39.28 172 GLY A N 1
ATOM 1360 C CA . GLY A 1 172 ? 13.163 -11.915 -28.072 1.00 39.28 172 GLY A CA 1
ATOM 1361 C C . GLY A 1 172 ? 12.217 -12.488 -27.026 1.00 39.28 172 GLY A C 1
ATOM 1362 O O . GLY A 1 172 ? 12.707 -13.235 -26.153 1.00 39.28 172 GLY A O 1
#

Secondary structure (DSSP, 8-state):
-EEEEEEEEEEEEE-SSEEEEE-SS-EEEEE--HHHHHHHHHTT--TTEEEEEETTTTEEEEEEEEGGG--TT--S-S-EEPPPPS-SEEEEEE-----HHHHHHHTTSTTTTGGGGS-PPPPHHHHHHHHHHHHHHHHTTS----------S-GGGS-HHHHHHHHHHTT-

Sequence (172 aa):
REQHKLVEGEVLEITPTRLTLKTVDIKSVFEIGVRIRQELDRERVDVGDVIR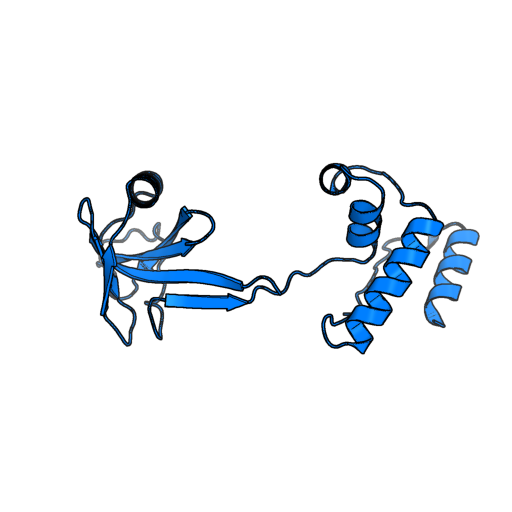IYKDAGFVTKLGRSSSQKGEDDDGLVRVVDTPEGECLKVETVPTVLTLDELDTINFTEEGEELLFTETYATKNTRAEVDRKVYTWIKEGKAECDKGVVVIEDAACLPDAAFEMLRCFKHG

Foldseek 3Di:
DDKWKKFKFQWADDDQFWTWGDAPVDIDIDGDDPLLVVQCVVQVDDHQWIKMAGPVVSHIDTPWGEPVPDDPPDPPPTDYDHTHDDHRIDIDDDDDDDDLQLQLQVQQDVCSVVCVPPPDGHDPVSSVVSVVVVVVCVVVVNDDDDDDDDDDPDPVPDDPVVVVVVVVVVPD

Radius of gyration: 23.83 Å; chains: 1; bounding box: 59×31×66 Å

pLDDT: mean 84.5, std 12.11, range [39.28, 96.94]

InterPro domains:
  IPR010339 TIP49, P-loop domain [PF06068] (12-159)
  IPR012340 Nucleic acid-binding, OB-fold [SSF50249] (1-68)
  IPR027238 RuvB-like [PTHR11093] (11-160)
  IPR027417 P-loop containing nucleoside triphosphate hydrolase [G3DSA:3.40.50.300] (64-169)
  IPR042487 RuvBL1/2, DNA/RNA binding domain [G3DSA:2.40.50.360] (4-63)